Protein AF-A0A0F8RWT0-F1 (afdb_monomer_lite)

Organism: Methanosarcina mazei (NCBI:txid2209)

Sequence (182 aa):
FHDSLGKPLVKLNRNAEVIAKNKGIHSMHLSITHDKDKAAAIAIAEGSMLFQKLNEKPTHSYPKSTTIVEKEFVSEKIPKREKATHKGTYGRIGIIAGSQGMTGAAYLSSLACLRSGSGLVYSIVPSSISDILAIKLTEAIIIPIEDDGRGNFIKGCVEKLFNKLKTLDCIAIGPGIGLDNE

Structure (mmCIF, N/CA/C/O backbone):
data_AF-A0A0F8RWT0-F1
#
_entry.id   AF-A0A0F8RWT0-F1
#
loop_
_atom_site.group_PDB
_atom_site.id
_atom_site.type_symbol
_atom_site.label_atom_id
_atom_site.label_alt_id
_atom_site.label_comp_id
_atom_site.label_asym_id
_atom_site.label_entity_id
_atom_site.label_seq_id
_atom_site.pdbx_PDB_ins_code
_atom_site.Cartn_x
_atom_site.Cartn_y
_atom_site.Cartn_z
_atom_site.occupancy
_atom_site.B_iso_or_equiv
_atom_site.auth_seq_id
_atom_site.auth_comp_id
_atom_site.auth_asym_id
_atom_site.auth_atom_id
_atom_site.pdbx_PDB_model_num
ATOM 1 N N . PHE A 1 1 ? 2.650 32.074 -4.801 1.00 56.72 1 PHE A N 1
ATOM 2 C CA . PHE A 1 1 ? 1.591 32.422 -3.837 1.00 56.72 1 PHE A CA 1
ATOM 3 C C . PHE A 1 1 ? 1.649 31.408 -2.716 1.00 56.72 1 PHE A C 1
ATOM 5 O O . PHE A 1 1 ? 1.209 30.283 -2.909 1.00 56.72 1 PHE A O 1
ATOM 12 N N . HIS A 1 2 ? 2.283 31.775 -1.609 1.00 58.41 2 HIS A N 1
ATOM 13 C CA . HIS A 1 2 ? 2.367 30.942 -0.415 1.00 58.41 2 HIS A CA 1
ATOM 14 C C . HIS A 1 2 ? 1.566 31.630 0.692 1.00 58.41 2 HIS A C 1
ATOM 16 O O . HIS A 1 2 ? 1.436 32.856 0.664 1.00 58.41 2 HIS A O 1
ATOM 22 N N . ASP A 1 3 ? 0.979 30.865 1.605 1.00 63.66 3 ASP A N 1
ATOM 23 C CA . ASP A 1 3 ? 0.375 31.435 2.807 1.00 63.66 3 ASP A CA 1
ATOM 24 C C . ASP A 1 3 ? 1.450 31.999 3.757 1.00 63.66 3 ASP A C 1
ATOM 26 O O . ASP A 1 3 ? 2.653 31.944 3.486 1.00 63.66 3 ASP A O 1
ATOM 30 N N . SER A 1 4 ? 1.020 32.554 4.890 1.00 62.78 4 SER A N 1
ATOM 31 C CA . SER A 1 4 ? 1.913 33.102 5.919 1.00 62.78 4 SER A CA 1
ATOM 32 C C . SER A 1 4 ? 2.853 32.066 6.553 1.00 62.78 4 SER A C 1
ATOM 34 O O . SER A 1 4 ? 3.746 32.448 7.301 1.00 62.78 4 SER A O 1
ATOM 36 N N . LEU A 1 5 ? 2.653 30.772 6.280 1.00 61.78 5 LEU A N 1
ATOM 37 C CA . LEU A 1 5 ? 3.468 29.655 6.758 1.00 61.78 5 LEU A CA 1
ATOM 38 C C . LEU A 1 5 ? 4.349 29.062 5.643 1.00 61.78 5 LEU A C 1
ATOM 40 O O . LEU A 1 5 ? 5.023 28.059 5.861 1.00 61.78 5 LEU A O 1
ATOM 44 N N . GLY A 1 6 ? 4.358 29.665 4.449 1.00 60.75 6 GLY A N 1
ATOM 45 C CA . GLY A 1 6 ? 5.162 29.206 3.319 1.00 60.75 6 GLY A CA 1
ATOM 46 C C . GLY A 1 6 ? 4.550 28.041 2.532 1.00 60.75 6 GLY A C 1
ATOM 47 O O . GLY A 1 6 ? 5.229 27.489 1.669 1.00 60.75 6 GLY A O 1
ATOM 48 N N . LYS A 1 7 ? 3.283 27.664 2.767 1.00 58.94 7 LYS A N 1
ATOM 49 C CA . LYS A 1 7 ? 2.612 26.579 2.031 1.00 58.94 7 LYS A CA 1
ATOM 50 C C . LYS A 1 7 ? 2.017 27.095 0.714 1.00 58.94 7 LYS A C 1
ATOM 52 O O . LYS A 1 7 ? 1.378 28.149 0.713 1.00 58.94 7 LYS A O 1
ATOM 57 N N . PRO A 1 8 ? 2.195 26.394 -0.423 1.00 58.91 8 PRO A N 1
ATOM 58 C CA . PRO A 1 8 ? 1.694 26.865 -1.711 1.00 58.91 8 PRO A CA 1
ATOM 59 C C . PRO A 1 8 ? 0.162 26.861 -1.744 1.00 58.91 8 PRO A C 1
ATOM 61 O O . PRO A 1 8 ? -0.483 25.865 -1.420 1.00 58.91 8 PRO A O 1
ATOM 64 N N . LEU A 1 9 ? -0.425 27.984 -2.162 1.00 60.81 9 LEU A N 1
ATOM 65 C CA . LEU A 1 9 ? -1.864 28.126 -2.371 1.00 60.81 9 LEU A CA 1
ATOM 66 C C . LEU A 1 9 ? -2.226 27.768 -3.813 1.00 60.81 9 LEU A C 1
ATOM 68 O O . LEU A 1 9 ? -1.607 28.259 -4.761 1.00 60.81 9 LEU A O 1
ATOM 72 N N . VAL A 1 10 ? -3.286 26.975 -3.981 1.00 62.44 10 VAL A N 1
ATOM 73 C CA . VAL A 1 10 ? -3.868 26.689 -5.297 1.00 62.44 10 VAL A CA 1
ATOM 74 C C . VAL A 1 10 ? -5.019 27.637 -5.564 1.00 62.44 10 VAL A C 1
ATOM 76 O O . VAL A 1 10 ? -6.003 27.664 -4.831 1.00 62.44 10 VAL A O 1
ATOM 79 N N . LYS A 1 11 ? -4.917 28.385 -6.663 1.00 65.31 11 LYS A N 1
ATOM 80 C CA . LYS A 1 11 ? -6.024 29.166 -7.211 1.00 65.31 11 LYS A CA 1
ATOM 81 C C . LYS A 1 11 ? -6.414 28.582 -8.563 1.00 65.31 11 LYS A C 1
ATOM 83 O O . LYS A 1 11 ? -5.658 28.691 -9.527 1.00 65.31 11 LYS A O 1
ATOM 88 N N . LEU A 1 12 ? -7.586 27.956 -8.626 1.00 65.12 12 LEU A N 1
ATOM 89 C CA . LEU A 1 12 ? -8.168 27.513 -9.890 1.00 65.12 12 LEU A CA 1
ATOM 90 C C . LEU A 1 12 ? -8.610 28.747 -10.680 1.00 65.12 12 LEU A C 1
ATOM 92 O O . LEU A 1 12 ? -9.229 29.647 -10.122 1.00 65.12 12 LEU A O 1
ATOM 96 N N . ASN A 1 13 ? -8.280 28.801 -11.968 1.00 66.38 13 ASN A N 1
ATOM 97 C CA . ASN A 1 13 ? -8.656 29.912 -12.838 1.00 66.38 13 ASN A CA 1
ATOM 98 C C . ASN A 1 13 ? -9.421 29.396 -14.061 1.00 66.38 13 ASN A C 1
ATOM 100 O O . ASN A 1 13 ? -9.105 28.332 -14.603 1.00 66.38 13 ASN A O 1
ATOM 104 N N . ARG A 1 14 ? -10.377 30.201 -14.543 1.00 74.19 14 ARG A N 1
ATOM 105 C CA . ARG A 1 14 ? -11.110 29.976 -15.801 1.00 74.19 14 ARG A CA 1
ATOM 106 C C . ARG A 1 14 ? -11.766 28.584 -15.829 1.00 74.19 14 ARG A C 1
ATOM 108 O O . ARG A 1 14 ? -12.488 28.215 -14.907 1.00 74.19 14 ARG A O 1
ATOM 115 N N . ASN A 1 15 ? -11.488 27.793 -16.864 1.00 68.38 15 ASN A N 1
ATOM 116 C CA . ASN A 1 15 ? -12.093 26.482 -17.091 1.00 68.38 15 ASN A CA 1
ATOM 117 C C . ASN A 1 15 ? -11.844 25.491 -15.946 1.00 68.38 15 ASN A C 1
ATOM 119 O O . ASN A 1 15 ? -12.697 24.646 -15.699 1.00 68.38 15 ASN A O 1
ATOM 123 N N . ALA A 1 16 ? -10.730 25.604 -15.213 1.00 64.25 16 ALA A N 1
ATOM 124 C CA . ALA A 1 16 ? -10.451 24.716 -14.084 1.00 64.25 16 ALA A CA 1
ATOM 125 C C . ALA A 1 16 ? -11.461 24.901 -12.938 1.00 64.25 16 ALA A C 1
ATOM 127 O O . ALA A 1 16 ? -11.875 23.926 -12.317 1.00 64.25 16 ALA A O 1
ATOM 128 N N . GLU A 1 17 ? -11.909 26.136 -12.696 1.00 66.94 17 GLU A N 1
ATOM 129 C CA . GLU A 1 17 ? -12.930 26.432 -11.687 1.00 66.94 17 GLU A CA 1
ATOM 130 C C . GLU A 1 17 ? -14.308 25.903 -12.115 1.00 66.94 17 GLU A C 1
ATOM 132 O O . GLU A 1 17 ? -15.035 25.323 -11.309 1.00 66.94 17 GLU A O 1
ATOM 137 N N . VAL A 1 18 ? -14.647 26.040 -13.401 1.00 69.88 18 VAL A N 1
ATOM 138 C CA . VAL A 1 18 ? -15.902 25.521 -13.971 1.00 69.88 18 VAL A CA 1
ATOM 139 C C . VAL A 1 18 ? -15.943 23.992 -13.904 1.00 69.88 18 VAL A C 1
ATOM 141 O O . VAL A 1 18 ? -16.944 23.418 -13.483 1.00 69.88 18 VAL A O 1
ATOM 144 N N . ILE A 1 19 ? -14.843 23.322 -14.259 1.00 71.81 19 ILE A N 1
ATOM 145 C CA . ILE A 1 19 ? -14.726 21.860 -14.184 1.00 71.81 19 ILE A CA 1
ATOM 146 C C . ILE A 1 19 ? -14.8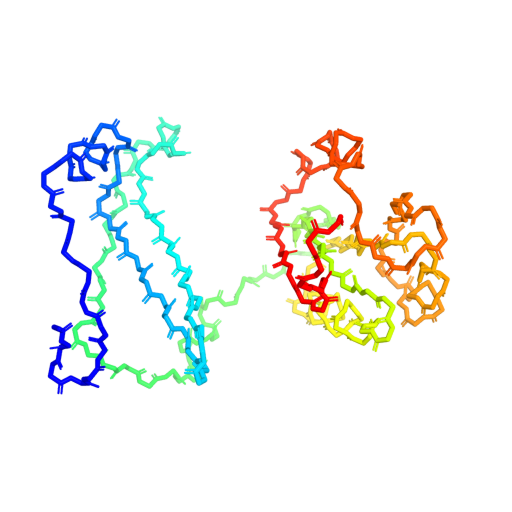29 21.381 -12.733 1.00 71.81 19 ILE A C 1
ATOM 148 O O . ILE A 1 19 ? -15.538 20.409 -12.473 1.00 71.81 19 ILE A O 1
ATOM 152 N N . ALA A 1 20 ? -14.168 22.063 -11.790 1.00 69.38 20 ALA A N 1
ATOM 153 C CA . ALA A 1 20 ? -14.262 21.736 -10.370 1.00 69.38 20 ALA A CA 1
ATOM 154 C C . ALA A 1 20 ? -15.709 21.847 -9.866 1.00 69.38 20 ALA A C 1
ATOM 156 O O . ALA A 1 20 ? -16.228 20.884 -9.303 1.00 69.38 20 ALA A O 1
ATOM 157 N N . LYS A 1 21 ? -16.406 22.951 -10.177 1.00 70.81 21 LYS A N 1
ATOM 158 C CA . LYS A 1 21 ? -17.827 23.138 -9.833 1.00 70.81 21 LYS A CA 1
ATOM 159 C C . LYS A 1 21 ? -18.722 22.059 -10.444 1.00 70.81 21 LYS A C 1
ATOM 161 O O . LYS A 1 21 ? -19.509 21.452 -9.724 1.00 70.81 21 LYS A O 1
ATOM 166 N N . ASN A 1 22 ? -18.563 21.760 -11.734 1.00 72.88 22 ASN A N 1
ATOM 167 C CA . ASN A 1 22 ? -19.363 20.740 -12.426 1.00 72.88 22 ASN A CA 1
ATOM 168 C C . ASN A 1 22 ? -19.135 19.326 -11.874 1.00 72.88 22 ASN A C 1
ATOM 170 O O . ASN A 1 22 ? -20.034 18.491 -11.915 1.00 72.88 22 ASN A O 1
ATOM 174 N N . LYS A 1 23 ? -17.939 19.052 -11.345 1.00 68.62 23 LYS A N 1
ATOM 175 C CA . LYS A 1 23 ? -17.605 17.786 -10.681 1.00 68.62 23 LYS A CA 1
ATOM 176 C C . LYS A 1 23 ? -17.934 17.782 -9.183 1.00 68.62 23 LYS A C 1
ATOM 178 O O . LYS A 1 23 ? -17.611 16.816 -8.498 1.00 68.62 23 LYS A O 1
ATOM 183 N N . GLY A 1 24 ? -18.557 18.845 -8.668 1.00 69.19 24 GLY A N 1
ATOM 184 C CA . GLY A 1 24 ? -18.897 18.983 -7.252 1.00 69.19 24 GLY A CA 1
ATOM 185 C C . GLY A 1 24 ? -17.679 19.093 -6.334 1.00 69.19 24 GLY A C 1
ATOM 186 O O . GLY A 1 24 ? -17.810 18.847 -5.138 1.00 69.19 24 GLY A O 1
ATOM 187 N N . ILE A 1 25 ? -16.506 19.423 -6.881 1.00 74.06 25 ILE A N 1
ATOM 188 C CA . ILE A 1 25 ? -15.253 19.594 -6.144 1.00 74.06 25 ILE A CA 1
ATOM 189 C C . ILE A 1 25 ? -15.288 20.956 -5.457 1.00 74.06 25 ILE A C 1
ATOM 191 O O . ILE A 1 25 ? -15.344 21.992 -6.121 1.00 74.06 25 ILE A O 1
ATOM 195 N N . HIS A 1 26 ? -15.252 20.952 -4.129 1.00 69.69 26 HIS A N 1
ATOM 196 C CA . HIS A 1 26 ? -15.302 22.163 -3.308 1.00 69.69 26 HIS A CA 1
ATOM 197 C C . HIS A 1 26 ? -13.970 22.468 -2.620 1.00 69.69 26 HIS A C 1
ATOM 199 O O . HIS A 1 26 ? -13.759 23.598 -2.183 1.00 69.69 26 HIS A O 1
ATOM 205 N N . SER A 1 27 ? -13.064 21.492 -2.520 1.00 66.81 27 SER A N 1
ATO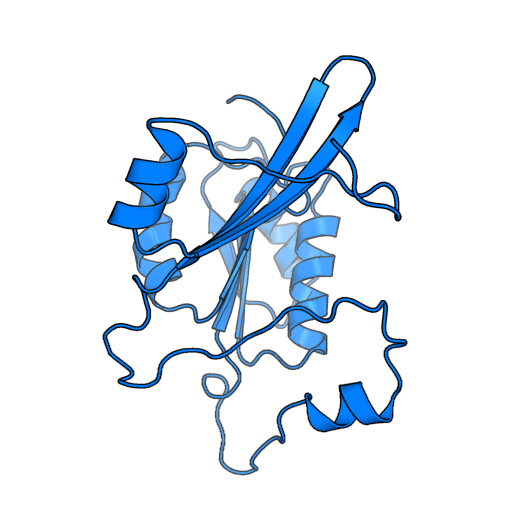M 206 C CA . SER A 1 27 ? -11.716 21.701 -1.992 1.00 66.81 27 SER A CA 1
ATOM 207 C C . SER A 1 27 ? -10.687 20.946 -2.835 1.00 66.81 27 SER A C 1
ATOM 209 O O . SER A 1 27 ? -10.989 19.932 -3.466 1.00 66.81 27 SER A O 1
ATOM 211 N N . MET A 1 28 ? -9.464 21.468 -2.894 1.00 68.31 28 MET A N 1
ATOM 212 C CA . MET A 1 28 ? -8.342 20.792 -3.532 1.00 68.31 28 MET A CA 1
ATOM 213 C C . MET A 1 28 ? -7.070 21.088 -2.744 1.00 68.31 28 MET A C 1
ATOM 215 O O . MET A 1 28 ? -6.694 22.247 -2.570 1.00 68.31 28 MET A O 1
ATOM 219 N N . HIS A 1 29 ? -6.409 20.036 -2.278 1.00 66.44 29 HIS A N 1
ATOM 220 C CA . HIS A 1 29 ? -5.114 20.091 -1.608 1.00 66.44 29 HIS A CA 1
ATOM 221 C C . HIS A 1 29 ? -4.035 19.756 -2.598 1.00 66.44 29 HIS A C 1
ATOM 223 O O . HIS A 1 29 ? -4.169 18.792 -3.340 1.00 66.44 29 HIS A O 1
ATOM 229 N N . LEU A 1 30 ? -2.951 20.512 -2.576 1.00 64.50 30 LEU A N 1
ATOM 230 C CA . LEU A 1 30 ? -1.814 20.266 -3.441 1.00 64.50 30 LEU A CA 1
ATOM 231 C C . LEU A 1 30 ? -0.567 20.115 -2.585 1.00 64.50 30 LEU A C 1
ATOM 233 O O . LEU A 1 30 ? -0.262 20.978 -1.763 1.00 64.50 30 LEU A O 1
ATOM 237 N N . SER A 1 31 ? 0.138 19.011 -2.787 1.00 70.75 31 SER A N 1
ATOM 238 C CA . SER A 1 31 ? 1.494 18.814 -2.296 1.00 70.75 31 SER A CA 1
ATOM 239 C C . SER A 1 31 ? 2.423 18.823 -3.496 1.00 70.75 31 SER A C 1
ATOM 241 O O . SER A 1 31 ? 2.214 18.060 -4.437 1.00 70.75 31 SER A O 1
ATOM 243 N N . ILE A 1 32 ? 3.411 19.711 -3.490 1.00 68.31 32 ILE A N 1
ATOM 244 C CA . ILE A 1 32 ? 4.389 19.843 -4.569 1.00 68.31 32 ILE A CA 1
ATOM 245 C C . ILE A 1 32 ? 5.748 19.460 -4.001 1.00 68.31 32 ILE A C 1
ATOM 247 O O . ILE A 1 32 ? 6.154 19.981 -2.965 1.00 68.31 32 ILE A O 1
ATOM 251 N N . THR A 1 33 ? 6.449 18.572 -4.692 1.00 66.44 33 THR A N 1
ATOM 252 C CA . THR A 1 33 ? 7.862 18.281 -4.461 1.00 66.44 33 THR A CA 1
ATOM 253 C C . THR A 1 33 ? 8.650 18.633 -5.717 1.00 66.44 33 THR A C 1
ATOM 255 O O . THR A 1 33 ? 8.135 18.513 -6.830 1.00 66.44 33 THR A O 1
ATOM 258 N N . HIS A 1 34 ? 9.882 19.098 -5.556 1.00 62.69 34 HIS A N 1
ATOM 259 C CA . HIS A 1 34 ? 10.764 19.452 -6.666 1.00 62.69 34 HIS A CA 1
ATOM 260 C C . HIS A 1 34 ? 12.177 18.903 -6.450 1.00 62.69 34 HIS A C 1
ATOM 262 O O . HIS A 1 34 ? 12.620 18.754 -5.310 1.00 62.69 34 HIS A O 1
ATOM 268 N N . ASP A 1 35 ? 12.872 18.660 -7.553 1.00 68.00 35 ASP A N 1
ATOM 269 C CA . ASP A 1 35 ? 14.324 18.500 -7.648 1.00 68.00 35 ASP A CA 1
ATOM 270 C C . ASP A 1 35 ? 14.845 19.430 -8.768 1.00 68.00 35 ASP A C 1
ATOM 272 O O . ASP A 1 35 ? 14.046 20.107 -9.420 1.00 68.00 35 ASP A O 1
ATOM 276 N N . LYS A 1 36 ? 16.165 19.483 -8.996 1.00 62.00 36 LYS A N 1
ATOM 277 C CA . LYS A 1 36 ? 16.862 20.433 -9.887 1.00 62.00 36 LYS A CA 1
ATOM 278 C C . LYS A 1 36 ? 16.175 20.671 -11.234 1.00 62.00 36 LYS A C 1
ATOM 280 O O . LYS A 1 36 ? 16.084 21.821 -11.652 1.00 62.00 36 LYS A O 1
ATOM 285 N N . ASP A 1 37 ? 15.653 19.615 -11.863 1.00 75.12 37 ASP A N 1
ATOM 286 C CA . ASP A 1 37 ? 15.119 19.689 -13.229 1.00 75.12 37 ASP A CA 1
ATOM 287 C C . ASP A 1 37 ? 13.611 19.403 -13.332 1.00 75.12 37 ASP A C 1
ATOM 289 O O . ASP A 1 37 ? 13.035 19.513 -14.417 1.00 75.12 37 ASP A O 1
ATOM 293 N N . LYS A 1 38 ? 12.947 18.982 -12.242 1.00 61.72 38 LYS A N 1
ATOM 294 C CA . LYS A 1 38 ? 11.552 18.501 -12.288 1.00 61.72 38 LYS A CA 1
ATOM 295 C C . LYS A 1 38 ? 10.777 18.826 -11.017 1.00 61.72 38 LYS A C 1
ATOM 297 O O . LYS A 1 38 ? 11.317 18.801 -9.918 1.00 61.72 38 LYS A O 1
ATOM 302 N N . ALA A 1 39 ? 9.471 19.029 -11.167 1.00 71.38 39 ALA A N 1
ATOM 303 C CA . ALA A 1 39 ? 8.530 19.097 -10.056 1.00 71.38 39 ALA A CA 1
ATOM 304 C C . ALA A 1 39 ? 7.404 18.076 -10.249 1.00 71.38 39 ALA A C 1
ATOM 306 O O . ALA A 1 39 ? 6.877 17.924 -11.351 1.00 71.38 39 ALA A O 1
ATOM 307 N N . ALA A 1 40 ? 7.032 17.395 -9.170 1.00 66.12 40 ALA A N 1
ATOM 308 C CA . ALA A 1 40 ? 5.866 16.530 -9.101 1.00 66.12 40 ALA A CA 1
ATOM 309 C C . ALA A 1 40 ? 4.843 17.155 -8.151 1.00 66.12 40 ALA A C 1
ATOM 311 O O . ALA A 1 40 ? 5.189 17.623 -7.066 1.00 66.12 40 ALA A O 1
ATOM 312 N N . ALA A 1 41 ? 3.576 17.165 -8.555 1.00 72.75 41 ALA A N 1
ATOM 313 C CA . ALA A 1 41 ? 2.494 17.697 -7.744 1.00 72.75 41 ALA A CA 1
ATOM 314 C C . ALA A 1 41 ? 1.393 16.647 -7.580 1.00 72.75 41 ALA A C 1
ATOM 316 O O . ALA A 1 41 ? 0.905 16.090 -8.561 1.00 72.75 41 ALA A O 1
ATOM 317 N N . ILE A 1 42 ? 0.997 16.393 -6.335 1.00 71.31 42 ILE A N 1
ATOM 318 C CA . ILE A 1 42 ? -0.135 15.539 -5.981 1.00 71.31 42 ILE A CA 1
ATOM 319 C C . ILE A 1 42 ? -1.282 16.449 -5.567 1.00 71.31 42 ILE A C 1
ATOM 321 O O . ILE A 1 42 ? -1.157 17.192 -4.593 1.00 71.31 42 ILE A O 1
ATOM 325 N N . ALA A 1 43 ? -2.392 16.379 -6.304 1.00 70.69 43 ALA A N 1
ATOM 326 C CA . ALA A 1 43 ? -3.619 17.098 -5.996 1.00 70.69 43 ALA A CA 1
ATOM 327 C C . ALA A 1 43 ? -4.682 16.133 -5.448 1.00 70.69 43 ALA A C 1
ATOM 329 O O . ALA A 1 43 ? -5.092 15.207 -6.146 1.00 70.69 43 ALA A O 1
ATOM 330 N N . ILE A 1 44 ? -5.151 16.359 -4.223 1.00 72.88 44 ILE A N 1
ATOM 331 C CA . ILE A 1 44 ? -6.292 15.656 -3.629 1.00 72.88 44 ILE A CA 1
ATOM 332 C C . ILE A 1 44 ? -7.490 16.593 -3.708 1.00 72.88 44 ILE A C 1
ATOM 334 O O . ILE A 1 44 ? -7.530 17.611 -3.024 1.00 72.88 44 ILE A O 1
ATOM 338 N N . ALA A 1 45 ? -8.448 16.266 -4.569 1.00 67.56 45 ALA A N 1
ATOM 339 C CA . ALA A 1 45 ? -9.686 17.015 -4.719 1.00 67.56 45 ALA A CA 1
ATOM 340 C C . ALA A 1 45 ? -10.797 16.368 -3.891 1.00 67.56 45 ALA A C 1
ATOM 342 O O . ALA A 1 45 ? -11.053 15.173 -4.033 1.00 67.56 45 ALA A O 1
ATOM 343 N N . GLU A 1 46 ? -11.482 17.156 -3.072 1.00 66.25 46 GLU A N 1
ATOM 344 C CA . GLU A 1 46 ? -12.672 16.708 -2.357 1.00 66.25 46 GLU A CA 1
ATOM 345 C C . GLU A 1 46 ? -13.912 17.269 -3.034 1.00 66.25 46 GLU A C 1
ATOM 347 O O . GLU A 1 46 ? -14.003 18.465 -3.337 1.00 66.25 46 GLU A O 1
ATOM 352 N N . GLY A 1 47 ? -14.880 16.392 -3.269 1.00 63.62 47 GLY A N 1
ATOM 353 C CA . GLY A 1 47 ? -16.137 16.767 -3.878 1.00 63.62 47 GLY A CA 1
ATOM 354 C C . GLY A 1 47 ? -17.268 15.817 -3.539 1.00 63.62 47 GLY A C 1
ATOM 355 O O . GLY A 1 47 ? -17.066 14.691 -3.088 1.00 63.62 47 GLY A O 1
ATOM 356 N N . SER A 1 48 ? -18.486 16.277 -3.788 1.00 59.56 48 SER A N 1
ATOM 357 C CA . SER A 1 48 ? -19.726 15.593 -3.411 1.00 59.56 48 SER A CA 1
ATOM 358 C C . SER A 1 48 ? -20.051 14.341 -4.240 1.00 59.56 48 SER A C 1
ATOM 360 O O . SER A 1 48 ? -21.004 13.628 -3.923 1.00 59.56 48 SER A O 1
ATOM 362 N N . MET A 1 49 ? -19.274 14.026 -5.283 1.00 47.00 49 MET A N 1
ATOM 363 C CA . MET A 1 49 ? -19.656 13.026 -6.291 1.00 47.00 49 MET A CA 1
ATOM 364 C C . MET A 1 49 ? -19.536 11.549 -5.873 1.00 47.00 49 MET A C 1
ATOM 366 O O . MET A 1 49 ? -19.916 10.687 -6.659 1.00 47.00 49 MET A O 1
ATOM 370 N N . LEU A 1 50 ? -19.099 11.231 -4.648 1.00 41.41 50 LEU A N 1
ATOM 371 C CA . LEU A 1 50 ? -19.206 9.865 -4.097 1.00 41.41 50 LEU A CA 1
ATOM 372 C C . LEU A 1 50 ? -20.186 9.722 -2.921 1.00 41.41 50 LEU A C 1
ATOM 374 O O . LEU A 1 50 ? -20.439 8.607 -2.475 1.00 41.41 50 LEU A O 1
ATOM 378 N N . PHE A 1 51 ? -20.788 10.820 -2.456 1.00 41.16 51 PHE A N 1
ATOM 379 C CA . PHE A 1 51 ? -21.620 10.825 -1.248 1.00 41.16 51 PHE A CA 1
ATOM 380 C C . PHE A 1 51 ? -23.102 11.106 -1.505 1.00 41.16 51 PHE A C 1
ATOM 382 O O . PHE A 1 51 ? -23.866 11.189 -0.554 1.00 41.16 51 PHE A O 1
ATOM 389 N N . GLN A 1 52 ? -23.563 11.145 -2.762 1.00 40.59 52 GLN A N 1
ATOM 390 C CA . GLN A 1 52 ? -24.996 11.307 -3.076 1.00 40.59 52 GLN A CA 1
ATOM 391 C C . GLN A 1 52 ? -25.912 10.220 -2.470 1.00 40.59 52 GLN A C 1
ATOM 393 O O . GLN A 1 52 ? -27.129 10.376 -2.488 1.00 40.59 52 GLN A O 1
ATOM 398 N N . LYS A 1 53 ? -25.354 9.136 -1.911 1.00 37.75 53 LYS A N 1
ATOM 399 C CA . LYS A 1 53 ? -26.102 8.120 -1.155 1.00 37.75 53 LYS A CA 1
ATOM 400 C C . LYS A 1 53 ? -26.269 8.419 0.342 1.00 37.75 53 LYS A C 1
ATOM 402 O O . LYS A 1 53 ? -26.986 7.684 1.011 1.00 37.75 53 LYS A O 1
ATOM 407 N N . LEU A 1 54 ? -25.640 9.467 0.867 1.00 40.88 54 LEU A N 1
ATOM 408 C CA . LEU A 1 54 ? -25.756 9.894 2.258 1.00 40.88 54 LEU A CA 1
ATOM 409 C C . LEU A 1 54 ? -26.247 11.346 2.252 1.00 40.88 54 LEU A C 1
ATOM 411 O O . LEU A 1 54 ? -25.525 12.252 1.853 1.00 40.88 54 LEU A O 1
ATOM 415 N N . ASN A 1 55 ? -27.499 11.565 2.657 1.00 34.78 55 ASN A N 1
ATOM 416 C CA . ASN A 1 55 ? -28.182 12.869 2.713 1.00 34.78 55 ASN A CA 1
ATOM 417 C C . ASN A 1 55 ? -27.596 13.845 3.760 1.00 34.78 55 ASN A C 1
ATOM 419 O O . ASN A 1 55 ? -28.291 14.727 4.258 1.00 34.78 55 ASN A O 1
ATOM 423 N N . GLU A 1 56 ? -26.315 13.724 4.089 1.00 39.59 56 GLU A N 1
ATOM 424 C CA . GLU A 1 56 ? -25.632 14.572 5.055 1.00 39.59 56 GLU A CA 1
ATOM 425 C C . GLU A 1 56 ? -24.544 15.374 4.342 1.00 39.59 56 GLU A C 1
ATOM 427 O O . GLU A 1 56 ? -23.613 14.830 3.748 1.00 39.59 56 GLU A O 1
ATOM 432 N N . LYS A 1 57 ? -24.680 16.704 4.373 1.00 35.72 57 LYS A N 1
ATOM 433 C CA . LYS A 1 57 ? -23.638 17.619 3.903 1.00 35.72 57 LYS A CA 1
ATOM 434 C C . LYS A 1 57 ? -22.403 17.427 4.792 1.00 35.72 57 LYS A C 1
ATOM 436 O O . LYS A 1 57 ? -22.519 17.664 5.994 1.00 35.72 57 LYS A O 1
ATOM 441 N N . PRO A 1 58 ? -21.225 17.078 4.250 1.00 39.62 58 PRO A N 1
ATOM 442 C CA . PRO A 1 58 ? -20.017 17.034 5.054 1.00 39.62 58 PRO A CA 1
ATOM 443 C C . PRO A 1 58 ? -19.623 18.468 5.424 1.00 39.62 58 PRO A C 1
ATOM 445 O O . PRO A 1 58 ? -19.113 19.234 4.609 1.00 39.62 58 PRO A O 1
ATOM 448 N N . THR A 1 59 ? -19.888 18.860 6.666 1.00 35.97 59 THR A N 1
ATOM 449 C CA . THR A 1 59 ? -19.321 20.066 7.268 1.00 35.97 59 THR A CA 1
ATOM 450 C C . THR A 1 59 ? -17.911 19.734 7.743 1.00 35.97 59 THR A C 1
ATOM 452 O O . THR A 1 59 ? -17.727 19.275 8.871 1.00 35.97 59 THR A O 1
ATOM 455 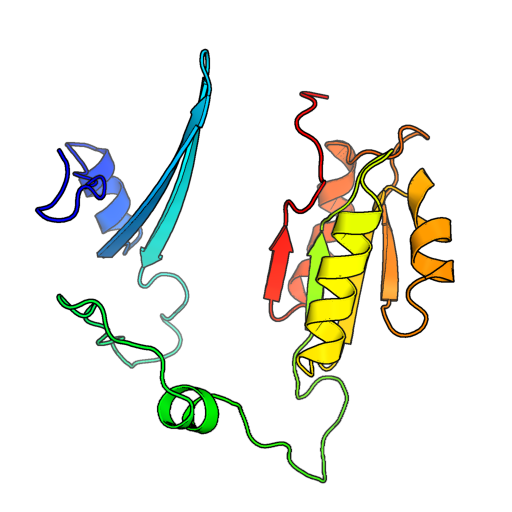N N . HIS A 1 60 ? -16.903 19.929 6.893 1.00 43.22 60 HIS A N 1
ATOM 456 C CA . HIS A 1 60 ? -15.511 19.891 7.340 1.00 43.22 60 HIS A CA 1
ATOM 457 C C . HIS A 1 60 ? -14.794 21.195 6.987 1.00 43.22 60 HIS A C 1
ATOM 459 O O . HIS A 1 60 ? -14.672 21.581 5.829 1.00 43.22 60 HIS A O 1
ATOM 465 N N . SER A 1 61 ? -14.370 21.896 8.038 1.00 35.69 61 SER A N 1
ATOM 466 C CA . SER A 1 61 ? -13.580 23.124 8.021 1.00 35.69 61 SER A CA 1
ATOM 467 C C . SER A 1 61 ? -12.149 22.748 8.390 1.00 35.69 61 SER A C 1
ATOM 469 O O . SER A 1 61 ? -11.941 22.191 9.466 1.00 35.69 61 SER A O 1
ATOM 471 N N . TYR A 1 62 ? -11.159 23.076 7.559 1.00 38.16 62 TYR A N 1
ATOM 472 C CA . TYR A 1 62 ? -9.759 22.906 7.960 1.00 38.16 62 TYR A CA 1
ATOM 473 C C . TYR A 1 62 ? -9.418 23.859 9.106 1.00 38.16 62 TYR A C 1
ATOM 475 O O . TYR A 1 62 ? -9.790 25.038 9.047 1.00 38.16 62 TYR A O 1
ATOM 483 N N . PRO A 1 63 ? -8.703 23.391 10.142 1.00 40.28 63 PRO A N 1
ATOM 484 C CA . PRO A 1 63 ? -8.255 24.273 11.200 1.00 40.28 63 PRO A CA 1
ATOM 485 C C . PRO A 1 63 ? -7.268 25.288 10.608 1.00 40.28 63 PRO A C 1
ATOM 487 O O . PRO A 1 63 ? -6.255 24.927 10.018 1.00 40.28 63 PRO A O 1
ATOM 490 N N . LYS A 1 64 ? -7.552 26.585 10.786 1.00 42.72 64 LYS A N 1
ATOM 491 C CA . LYS A 1 64 ? -6.632 27.703 10.479 1.00 42.72 64 LYS A CA 1
ATOM 492 C C . LYS A 1 64 ? -5.380 27.719 11.380 1.00 42.72 64 LYS A C 1
ATOM 494 O O . LYS A 1 64 ? -4.591 28.654 11.317 1.00 42.72 64 LYS A O 1
ATOM 499 N N . SER A 1 65 ? -5.223 26.719 12.243 1.00 45.72 65 SER A N 1
ATOM 500 C CA . SER A 1 65 ? -4.191 26.600 13.265 1.00 45.72 65 SER A CA 1
ATOM 501 C C . SER A 1 65 ? -3.545 25.223 13.147 1.00 45.72 65 SER A C 1
ATOM 503 O O . SER A 1 65 ? -4.229 24.210 13.011 1.00 45.72 65 SER A O 1
ATOM 505 N N . THR A 1 66 ? -2.217 25.194 13.210 1.00 47.47 66 THR A N 1
ATOM 506 C CA . THR A 1 66 ? -1.469 23.967 13.472 1.00 47.47 66 THR A CA 1
ATOM 507 C C . THR A 1 66 ? -1.823 23.509 14.883 1.00 47.47 66 THR A C 1
ATOM 509 O O . THR A 1 66 ? -1.585 24.240 15.843 1.00 47.47 66 THR A O 1
ATOM 512 N N . THR A 1 67 ? -2.423 22.329 15.010 1.00 55.97 67 THR A N 1
ATOM 513 C CA . THR A 1 67 ? -2.746 21.720 16.304 1.00 55.97 67 THR A CA 1
ATOM 514 C C . THR A 1 67 ? -1.746 20.607 16.589 1.00 55.97 67 THR A C 1
ATOM 516 O O . THR A 1 67 ? -1.417 19.823 15.697 1.00 55.97 67 THR A O 1
ATOM 519 N N . ILE A 1 68 ? -1.247 20.546 17.823 1.00 68.12 68 ILE A N 1
ATOM 520 C CA . ILE A 1 68 ? -0.409 19.437 18.279 1.00 68.12 68 ILE A CA 1
ATOM 521 C C . ILE A 1 68 ? -1.299 18.194 18.382 1.00 68.12 68 ILE A C 1
ATOM 523 O O . ILE A 1 68 ? -2.369 18.239 18.986 1.00 68.12 68 ILE A O 1
ATOM 527 N N . VAL A 1 69 ? -0.878 17.090 17.762 1.00 75.12 69 VAL A N 1
ATOM 528 C CA . VAL A 1 69 ? -1.579 15.807 17.883 1.00 75.12 69 VAL A CA 1
ATOM 529 C C . VAL A 1 69 ? -1.170 15.168 19.203 1.00 75.12 69 VAL A C 1
ATOM 531 O O . VAL A 1 69 ? -0.085 14.601 19.323 1.00 75.12 69 VAL A O 1
ATOM 534 N N . GLU A 1 70 ? -2.042 15.292 20.195 1.00 78.94 70 GLU A N 1
ATOM 535 C CA . GLU A 1 70 ? -1.870 14.683 21.511 1.00 78.94 70 GLU A CA 1
ATOM 536 C C . GLU A 1 70 ? -2.447 13.260 21.547 1.00 78.94 70 GLU A C 1
ATOM 538 O O . GLU A 1 70 ? -3.224 12.840 20.680 1.00 78.94 70 GLU A O 1
ATOM 543 N N . LYS A 1 71 ? -2.041 12.485 22.553 1.00 82.31 71 LYS A N 1
ATOM 544 C CA . LYS A 1 71 ? -2.412 11.071 22.696 1.00 82.31 71 LYS A CA 1
ATOM 545 C C . LYS A 1 71 ? -3.928 10.892 22.776 1.00 82.31 71 LYS A C 1
ATOM 547 O O . LYS A 1 71 ? -4.468 9.956 22.187 1.00 82.31 71 LYS A O 1
ATOM 552 N N . GLU A 1 72 ? -4.593 11.785 23.491 1.00 84.06 72 GLU A N 1
ATOM 553 C CA . GLU A 1 72 ? -6.026 11.790 23.757 1.00 84.06 72 GLU A CA 1
ATOM 554 C C . GLU A 1 72 ? -6.788 11.900 22.434 1.00 84.06 72 GLU A C 1
ATOM 556 O O . GLU A 1 72 ? -7.613 11.037 22.125 1.00 84.06 72 GLU A O 1
ATOM 561 N N . PHE A 1 73 ? -6.389 12.850 21.581 1.00 83.38 73 PHE A N 1
ATOM 562 C CA . PHE A 1 73 ? -6.951 13.022 20.243 1.00 83.38 73 PHE A CA 1
ATOM 563 C C . PHE A 1 73 ? -6.838 11.748 19.398 1.00 83.38 73 PHE A C 1
ATOM 565 O O . PHE A 1 73 ? -7.807 11.334 18.766 1.00 83.38 73 PHE A O 1
ATOM 572 N N . VAL A 1 74 ? -5.671 11.095 19.389 1.00 81.00 74 VAL A N 1
ATOM 573 C CA . VAL A 1 74 ? -5.480 9.849 18.625 1.00 81.00 74 VAL A CA 1
ATOM 574 C C . VAL A 1 74 ? -6.333 8.722 19.202 1.00 81.00 74 VAL A C 1
ATOM 576 O O . VAL A 1 74 ? -6.977 7.991 18.449 1.00 81.00 74 VAL A O 1
ATOM 579 N N . SER A 1 75 ? -6.369 8.590 20.529 1.00 83.81 75 SER A N 1
ATOM 580 C CA . SER A 1 75 ? -7.091 7.515 21.211 1.00 83.81 75 SER A CA 1
ATOM 581 C C . SER A 1 75 ? -8.596 7.537 20.931 1.00 83.81 75 SER A C 1
ATOM 583 O O . SER A 1 75 ? -9.195 6.479 20.757 1.00 83.81 75 SER A O 1
ATOM 585 N N . GLU A 1 76 ? -9.186 8.726 20.787 1.00 87.56 76 GLU A N 1
ATOM 586 C CA . GLU A 1 76 ? -10.600 8.902 20.441 1.00 87.56 76 GLU A CA 1
ATOM 587 C C . GLU A 1 76 ? -10.928 8.527 18.990 1.00 87.56 76 GLU A C 1
ATOM 589 O O . GLU A 1 76 ? -12.083 8.240 18.670 1.00 87.56 76 GLU A O 1
ATOM 594 N N . LYS A 1 77 ? -9.935 8.537 18.093 1.00 84.75 77 LYS A N 1
ATOM 595 C CA . LYS A 1 77 ? -10.121 8.238 16.663 1.00 84.75 77 LYS A CA 1
ATOM 596 C C . LYS A 1 77 ? -9.851 6.783 16.303 1.00 84.75 77 LYS A C 1
ATOM 598 O O . LYS A 1 77 ? -10.248 6.353 15.222 1.00 84.75 77 LYS A O 1
ATOM 603 N N . ILE A 1 78 ? -9.196 6.018 17.176 1.00 85.19 78 ILE A N 1
ATOM 604 C CA . ILE A 1 78 ? -8.959 4.592 16.943 1.00 85.19 78 ILE A CA 1
ATOM 605 C C . ILE A 1 78 ? -10.280 3.826 17.148 1.00 85.19 78 ILE A C 1
ATOM 607 O O . ILE A 1 78 ? -10.861 3.887 18.234 1.00 85.19 78 ILE A O 1
ATOM 611 N N . PRO A 1 79 ? -10.770 3.079 16.141 1.00 85.25 79 PRO A N 1
ATOM 612 C CA . PRO A 1 79 ? -12.018 2.335 16.264 1.00 85.25 79 PRO A CA 1
ATOM 613 C C . PRO A 1 79 ? -11.896 1.202 17.293 1.00 85.25 79 PRO A C 1
ATOM 615 O O . PRO A 1 79 ? -10.895 0.482 17.342 1.00 85.25 79 PRO A O 1
ATOM 618 N N . LYS A 1 80 ? -12.947 1.007 18.100 1.00 89.19 80 LYS A N 1
ATOM 619 C CA . LYS A 1 80 ? -13.041 -0.130 19.028 1.00 89.19 80 LYS A CA 1
ATOM 620 C C . LYS A 1 80 ? -13.262 -1.435 18.259 1.00 89.19 80 LYS A C 1
ATOM 622 O O . LYS A 1 80 ? -13.936 -1.459 17.232 1.00 89.19 80 LYS A O 1
ATOM 627 N N . ARG A 1 81 ? -12.701 -2.530 18.779 1.00 89.81 81 ARG A N 1
ATOM 628 C CA . ARG A 1 81 ? -12.868 -3.873 18.212 1.00 89.81 81 ARG A CA 1
ATOM 629 C C . ARG A 1 81 ? -13.962 -4.642 18.937 1.00 89.81 81 ARG A C 1
ATOM 631 O O . ARG A 1 81 ? -13.845 -4.914 20.130 1.00 89.81 81 ARG A O 1
ATOM 638 N N . GLU A 1 82 ? -14.986 -5.032 18.192 1.00 90.69 82 GLU A N 1
ATOM 639 C CA . GLU A 1 82 ? -16.086 -5.847 18.697 1.00 90.69 82 GLU A CA 1
ATOM 640 C C . GLU A 1 82 ? -15.702 -7.335 18.730 1.00 90.69 82 GLU A C 1
ATOM 642 O O . GLU A 1 82 ? -15.001 -7.843 17.847 1.00 90.69 82 GLU A O 1
ATOM 647 N N . LYS A 1 83 ? -16.181 -8.061 19.749 1.00 89.12 83 LYS A N 1
ATOM 648 C CA . LYS A 1 83 ? -15.831 -9.480 19.959 1.00 89.12 83 LYS A CA 1
ATOM 649 C C . LYS A 1 83 ? -16.372 -10.396 18.855 1.00 89.12 83 LYS A C 1
ATOM 651 O O . LYS A 1 83 ? -15.689 -11.328 18.447 1.00 89.12 83 LYS A O 1
ATOM 656 N N . ALA A 1 84 ? -17.584 -10.131 18.369 1.00 91.38 84 ALA A N 1
ATOM 657 C CA . ALA A 1 84 ? -18.256 -10.933 17.347 1.00 91.38 84 ALA A CA 1
ATOM 658 C C . ALA A 1 84 ? -18.020 -10.345 15.946 1.00 91.38 84 ALA A C 1
ATOM 660 O O . ALA A 1 84 ? -18.921 -9.781 15.329 1.00 91.38 84 ALA A O 1
ATOM 661 N N . THR A 1 85 ? -16.783 -10.430 15.458 1.00 92.81 85 THR A N 1
ATOM 662 C CA . THR A 1 85 ? -16.375 -9.848 14.169 1.00 92.81 85 THR A CA 1
ATOM 663 C C . THR A 1 85 ? -15.619 -10.845 13.305 1.00 92.81 85 THR A C 1
ATOM 665 O O . THR A 1 85 ? -15.211 -11.911 13.759 1.00 92.81 85 THR A O 1
ATOM 668 N N . HIS A 1 86 ? -15.449 -10.511 12.027 1.00 91.25 86 HIS A N 1
ATOM 669 C CA . HIS A 1 86 ? -14.673 -11.310 11.086 1.00 91.25 86 HIS A CA 1
ATOM 670 C C . HIS A 1 86 ? -13.656 -10.430 10.355 1.00 91.25 86 HIS A C 1
ATOM 672 O O . HIS A 1 86 ? -13.711 -9.205 10.401 1.00 91.25 86 HIS A O 1
ATOM 678 N N . LYS A 1 87 ? -12.730 -11.054 9.623 1.00 86.56 87 LYS A N 1
ATOM 679 C CA . LYS A 1 87 ? -11.660 -10.366 8.874 1.00 86.56 87 LYS A CA 1
ATOM 680 C C . LYS A 1 87 ? -12.139 -9.292 7.884 1.00 86.56 87 LYS A C 1
ATOM 682 O O . LYS A 1 87 ? -11.372 -8.416 7.525 1.00 86.56 87 LYS A O 1
ATOM 687 N N . GLY A 1 88 ? -13.396 -9.342 7.441 1.00 87.88 88 GLY A N 1
ATOM 688 C CA . GLY A 1 88 ? -13.992 -8.302 6.594 1.00 87.88 88 GLY A CA 1
ATOM 689 C C . GLY A 1 88 ? -14.441 -7.057 7.363 1.00 87.88 88 GLY A C 1
ATOM 690 O O . GLY A 1 88 ? -14.527 -5.990 6.773 1.00 87.88 88 GLY A O 1
ATOM 691 N N . THR A 1 89 ? -14.693 -7.171 8.671 1.00 90.81 89 THR A N 1
ATOM 692 C CA . THR A 1 89 ? -15.185 -6.067 9.508 1.00 90.81 89 THR A CA 1
ATOM 693 C C . THR A 1 89 ? -14.176 -4.923 9.617 1.00 90.81 89 THR A C 1
ATOM 695 O O . THR A 1 89 ? -14.572 -3.767 9.693 1.00 90.81 89 THR A O 1
ATOM 698 N N . TYR A 1 90 ? -12.877 -5.233 9.598 1.00 92.25 90 TYR A N 1
ATOM 699 C CA . TYR A 1 90 ? -11.796 -4.254 9.768 1.00 92.25 90 TYR A CA 1
ATOM 700 C C . TYR A 1 90 ? -11.144 -3.842 8.442 1.00 92.25 90 TYR A C 1
ATOM 702 O O . TYR A 1 90 ? -9.973 -3.467 8.406 1.00 92.25 90 TYR A O 1
ATOM 710 N N . GLY A 1 91 ? -11.903 -3.936 7.352 1.00 93.25 91 GLY A N 1
ATOM 711 C CA . GLY A 1 91 ? -11.502 -3.462 6.038 1.00 93.25 91 GLY A CA 1
ATOM 712 C C . GLY A 1 91 ? -10.577 -4.401 5.263 1.00 93.25 91 GLY A C 1
ATOM 713 O O . GLY A 1 91 ? -9.836 -5.224 5.812 1.00 93.25 91 GLY A O 1
ATOM 714 N N . ARG A 1 92 ? -10.640 -4.247 3.945 1.00 95.44 92 ARG A N 1
ATOM 715 C CA . ARG A 1 92 ? -9.849 -4.931 2.926 1.00 95.44 92 ARG A CA 1
ATOM 716 C C . ARG A 1 92 ? -8.980 -3.903 2.219 1.00 95.44 92 ARG A C 1
ATOM 718 O O . ARG A 1 92 ? -9.488 -3.076 1.466 1.00 95.44 92 ARG A O 1
ATOM 725 N N . ILE A 1 93 ? -7.678 -3.953 2.462 1.00 96.62 93 ILE A N 1
ATOM 726 C CA . ILE A 1 93 ? -6.732 -2.946 1.982 1.00 96.62 93 ILE A CA 1
ATOM 727 C C . ILE A 1 93 ? -5.895 -3.519 0.842 1.00 96.62 93 ILE A C 1
ATOM 729 O O . ILE A 1 93 ? -5.325 -4.598 0.985 1.00 96.62 93 ILE A O 1
ATOM 733 N N . GLY A 1 94 ? -5.803 -2.803 -0.276 1.00 96.06 94 GLY A N 1
ATOM 734 C CA . GLY A 1 94 ? -4.878 -3.112 -1.369 1.00 96.06 94 GLY A CA 1
ATOM 735 C C . GLY A 1 94 ? -3.655 -2.211 -1.341 1.00 96.06 94 GLY A C 1
ATOM 736 O O . GLY A 1 94 ? -3.787 -0.996 -1.250 1.00 96.06 94 GLY A O 1
ATOM 737 N N . ILE A 1 95 ? -2.472 -2.797 -1.465 1.00 97.06 95 ILE A N 1
ATOM 738 C CA . ILE A 1 95 ? -1.201 -2.083 -1.556 1.00 97.06 95 ILE A CA 1
ATOM 739 C C . ILE A 1 95 ? -0.598 -2.392 -2.923 1.00 97.06 95 ILE A C 1
ATOM 741 O O . ILE A 1 95 ? -0.124 -3.501 -3.137 1.00 97.06 95 ILE A O 1
ATOM 745 N N . ILE A 1 96 ? -0.644 -1.433 -3.848 1.00 95.44 96 ILE A N 1
ATOM 746 C CA . ILE A 1 96 ? -0.023 -1.529 -5.175 1.00 95.44 96 ILE A CA 1
ATOM 747 C C . ILE A 1 96 ? 1.346 -0.854 -5.088 1.00 95.44 96 ILE A C 1
ATOM 749 O O . ILE A 1 96 ? 1.452 0.377 -5.072 1.00 95.44 96 ILE A O 1
ATOM 753 N N . ALA A 1 97 ? 2.388 -1.662 -4.941 1.00 96.00 97 ALA A N 1
ATOM 754 C CA . ALA A 1 97 ? 3.702 -1.189 -4.531 1.00 96.00 97 ALA A CA 1
ATOM 755 C C . ALA A 1 97 ? 4.814 -2.129 -5.000 1.00 96.00 97 ALA A C 1
ATOM 757 O O . ALA A 1 97 ? 4.566 -3.274 -5.369 1.00 96.00 97 ALA A O 1
ATOM 758 N N . GLY A 1 98 ? 6.051 -1.660 -4.880 1.00 95.88 98 GLY A N 1
ATOM 759 C CA . GLY A 1 98 ? 7.245 -2.448 -5.142 1.00 95.88 98 GLY A CA 1
ATOM 760 C C . GLY A 1 98 ? 7.623 -2.519 -6.617 1.00 95.88 98 GLY A C 1
ATOM 761 O O . GLY A 1 98 ? 6.795 -2.415 -7.520 1.00 95.88 98 GLY A O 1
ATOM 762 N N . SER A 1 99 ? 8.920 -2.698 -6.814 1.00 95.50 99 SER A N 1
ATOM 763 C CA . SER A 1 99 ? 9.590 -2.827 -8.098 1.00 95.50 99 SER A CA 1
ATOM 764 C C . SER A 1 99 ? 10.897 -3.596 -7.875 1.00 95.50 99 SER A C 1
ATOM 766 O O . SER A 1 99 ? 11.284 -3.855 -6.721 1.00 95.50 99 SER A O 1
ATOM 768 N N . GLN A 1 100 ? 11.617 -3.929 -8.944 1.00 94.25 100 GLN A N 1
ATOM 769 C CA . GLN A 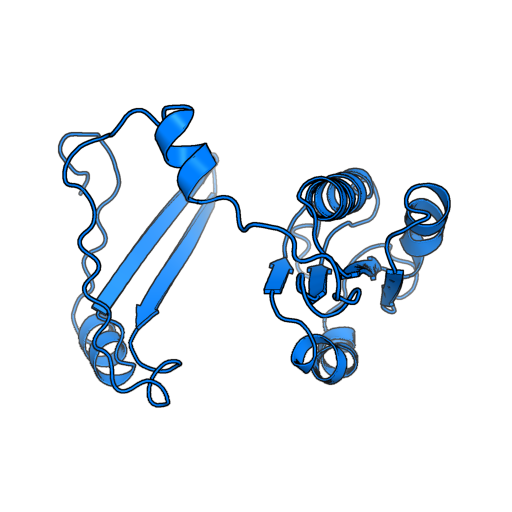1 100 ? 12.945 -4.523 -8.832 1.00 94.25 100 GLN A CA 1
ATOM 770 C C . GLN A 1 100 ? 13.847 -3.598 -7.998 1.00 94.25 100 GLN A C 1
ATOM 772 O O . GLN A 1 100 ? 13.914 -2.392 -8.226 1.00 94.25 100 GLN A O 1
ATOM 777 N N . GLY A 1 101 ? 14.493 -4.148 -6.966 1.00 94.00 101 GLY A N 1
ATOM 778 C CA . GLY A 1 101 ? 15.312 -3.378 -6.018 1.00 94.00 101 GLY A CA 1
ATOM 779 C C . GLY A 1 101 ? 14.541 -2.577 -4.953 1.00 94.00 101 GLY A C 1
ATOM 780 O O . GLY A 1 101 ? 15.151 -2.151 -3.977 1.00 94.00 101 GLY A O 1
ATOM 781 N N . MET A 1 102 ? 13.213 -2.433 -5.062 1.00 96.56 102 MET A N 1
ATOM 782 C CA . MET A 1 102 ? 12.371 -1.659 -4.128 1.00 96.56 102 MET A CA 1
ATOM 783 C C . MET A 1 102 ? 11.315 -2.509 -3.401 1.00 96.56 102 MET A C 1
ATOM 785 O O . MET A 1 102 ? 10.332 -1.991 -2.865 1.00 96.56 102 MET A O 1
ATOM 789 N N . THR A 1 103 ? 11.518 -3.825 -3.316 1.00 97.00 103 THR A N 1
ATOM 790 C CA . THR A 1 103 ? 10.602 -4.773 -2.645 1.00 97.00 103 THR A CA 1
ATOM 791 C C . THR A 1 103 ? 10.331 -4.421 -1.175 1.00 97.00 103 THR A C 1
ATOM 793 O O . THR A 1 103 ? 9.249 -4.686 -0.647 1.00 97.00 103 THR A O 1
ATOM 796 N N . GLY A 1 104 ? 11.284 -3.755 -0.512 1.00 97.50 104 GLY A N 1
ATOM 797 C CA . GLY A 1 104 ? 11.142 -3.257 0.856 1.00 97.50 104 GLY A CA 1
ATOM 798 C C . GLY A 1 104 ? 9.987 -2.268 1.036 1.00 97.50 104 GLY A C 1
ATOM 799 O O . GLY A 1 104 ? 9.349 -2.282 2.086 1.00 97.50 104 GLY A O 1
ATOM 800 N N . ALA A 1 105 ? 9.670 -1.462 0.018 1.00 97.31 105 ALA A N 1
ATOM 801 C CA . ALA A 1 105 ? 8.563 -0.511 0.085 1.00 97.31 105 ALA A CA 1
ATOM 802 C C . ALA A 1 105 ? 7.211 -1.236 0.182 1.00 97.31 105 ALA A C 1
ATOM 804 O O . ALA A 1 105 ? 6.439 -0.977 1.105 1.00 97.31 105 ALA A O 1
ATOM 805 N N . ALA A 1 106 ? 6.970 -2.215 -0.699 1.00 97.62 106 ALA A N 1
ATOM 806 C CA . ALA A 1 106 ? 5.774 -3.057 -0.650 1.00 97.62 106 ALA A CA 1
ATOM 807 C C . ALA A 1 106 ? 5.658 -3.810 0.683 1.00 97.62 106 ALA A C 1
ATOM 809 O O . ALA A 1 106 ? 4.580 -3.839 1.287 1.00 97.62 106 ALA A O 1
ATOM 810 N N . TYR A 1 107 ? 6.775 -4.356 1.176 1.00 98.31 107 TYR A N 1
ATOM 811 C CA . TYR A 1 107 ? 6.842 -5.037 2.469 1.00 98.31 107 TYR A CA 1
ATOM 812 C C . TYR A 1 107 ? 6.423 -4.124 3.628 1.00 98.31 107 TYR A C 1
ATOM 814 O O . TYR A 1 107 ? 5.500 -4.457 4.371 1.00 98.31 107 TYR A O 1
ATOM 822 N N . LEU A 1 108 ? 7.070 -2.964 3.774 1.00 98.31 108 LEU A N 1
ATOM 823 C CA . LEU A 1 108 ? 6.834 -2.054 4.896 1.00 98.31 108 LEU A CA 1
ATOM 824 C C . LEU A 1 108 ? 5.414 -1.488 4.883 1.00 98.31 108 LEU A C 1
ATOM 826 O O . LEU A 1 108 ? 4.778 -1.441 5.933 1.00 98.31 108 LEU A O 1
ATOM 830 N N . SER A 1 109 ? 4.893 -1.109 3.712 1.00 97.94 109 SER A N 1
ATOM 831 C CA . SER A 1 109 ? 3.517 -0.620 3.586 1.00 97.94 109 SER A CA 1
ATOM 832 C C . SER A 1 109 ? 2.492 -1.697 3.947 1.00 97.94 109 SER A C 1
ATOM 834 O O . SER A 1 109 ? 1.566 -1.432 4.714 1.00 97.94 109 SER A O 1
ATOM 836 N N . SER A 1 110 ? 2.681 -2.928 3.461 1.00 98.06 110 SER A N 1
ATOM 837 C CA . SER A 1 110 ? 1.772 -4.043 3.766 1.00 98.06 110 SER A CA 1
ATOM 838 C C . SER A 1 110 ? 1.812 -4.407 5.254 1.00 98.06 110 SER A C 1
ATOM 840 O O . SER A 1 110 ? 0.766 -4.558 5.889 1.00 98.06 110 SER A O 1
ATOM 842 N N . LEU A 1 111 ? 3.012 -4.481 5.839 1.00 98.00 111 LEU A N 1
ATOM 843 C CA . LEU A 1 111 ? 3.196 -4.763 7.260 1.00 98.00 111 LEU A CA 1
ATOM 844 C C . LEU A 1 111 ? 2.605 -3.659 8.144 1.00 98.00 111 LEU A C 1
ATOM 846 O O . LEU A 1 111 ? 1.982 -3.963 9.159 1.00 98.00 111 LEU A O 1
ATOM 850 N N . ALA A 1 112 ? 2.769 -2.388 7.768 1.00 97.38 112 ALA A N 1
ATOM 851 C CA . ALA A 1 112 ? 2.165 -1.274 8.488 1.00 97.38 112 ALA A CA 1
ATOM 852 C C . ALA A 1 112 ? 0.638 -1.418 8.537 1.00 97.38 112 ALA A C 1
ATOM 854 O O . ALA A 1 112 ? 0.067 -1.348 9.620 1.00 97.38 112 ALA A O 1
ATOM 855 N N . CYS A 1 113 ? -0.017 -1.734 7.413 1.00 95.88 113 CYS A N 1
ATOM 856 C CA . CYS A 1 113 ? -1.463 -1.970 7.388 1.00 95.88 113 CYS A CA 1
ATOM 857 C C . CYS A 1 113 ? -1.903 -3.125 8.296 1.00 95.88 113 CYS A C 1
ATOM 859 O O . CYS A 1 113 ? -2.896 -2.982 9.019 1.00 95.88 113 CYS A O 1
ATOM 861 N N . LEU A 1 114 ? -1.172 -4.246 8.291 1.00 95.81 114 LEU A N 1
ATOM 862 C CA . LEU A 1 114 ? -1.439 -5.371 9.194 1.00 95.81 114 LEU A CA 1
ATOM 863 C C . LEU A 1 114 ? -1.318 -4.937 10.661 1.00 95.81 114 LEU A C 1
ATOM 865 O O . LEU A 1 114 ? -2.231 -5.160 11.456 1.00 95.81 114 LEU A O 1
ATOM 869 N N . ARG A 1 115 ? -0.227 -4.245 11.012 1.00 96.00 115 ARG A N 1
ATOM 870 C CA . ARG A 1 115 ? 0.041 -3.768 12.379 1.00 96.00 115 ARG A CA 1
ATOM 871 C C . ARG A 1 115 ? -0.936 -2.692 12.849 1.00 96.00 115 ARG A C 1
ATOM 873 O O . ARG A 1 115 ? -1.223 -2.628 14.040 1.00 96.00 115 ARG A O 1
ATOM 880 N N . SER A 1 116 ? -1.477 -1.888 11.937 1.00 93.38 116 SER A N 1
ATOM 881 C CA . SER A 1 116 ? -2.547 -0.924 12.216 1.00 93.38 116 SER A CA 1
ATOM 882 C C . SER A 1 116 ? -3.908 -1.585 12.452 1.00 93.38 116 SER A C 1
ATOM 884 O O . SER A 1 116 ? -4.861 -0.906 12.825 1.00 93.38 116 SER A O 1
ATOM 886 N N . GLY A 1 117 ? -4.014 -2.903 12.263 1.00 93.19 117 GLY A N 1
ATOM 887 C CA . GLY A 1 117 ? -5.226 -3.656 12.542 1.00 93.19 117 GLY A CA 1
ATOM 888 C C . GLY A 1 117 ? -6.188 -3.746 11.361 1.00 93.19 117 GLY A C 1
ATOM 889 O O . GLY A 1 117 ? -7.391 -3.888 11.584 1.00 93.19 117 GLY A O 1
ATOM 890 N N . SER A 1 118 ? -5.686 -3.694 10.128 1.00 94.69 118 SER A N 1
ATOM 891 C CA . SER A 1 118 ? -6.499 -4.026 8.953 1.00 94.69 118 SER A CA 1
ATOM 892 C C . SER A 1 118 ? -6.942 -5.488 9.012 1.00 94.69 118 SER A C 1
ATOM 894 O O . SER A 1 118 ? -6.194 -6.354 9.466 1.00 94.69 118 SER A O 1
ATOM 896 N N . GLY A 1 119 ? -8.160 -5.772 8.561 1.00 95.06 119 GLY A N 1
ATOM 897 C CA . GLY A 1 119 ? -8.706 -7.126 8.590 1.00 95.06 119 GLY A CA 1
ATOM 898 C C . GLY A 1 119 ? -8.137 -8.033 7.495 1.00 95.06 119 GLY A C 1
ATOM 899 O O . GLY A 1 119 ? -7.813 -9.192 7.753 1.00 95.06 119 GLY A O 1
ATOM 900 N N . LEU A 1 120 ? -7.982 -7.496 6.284 1.00 96.94 120 LEU A N 1
ATOM 901 C CA . LEU A 1 120 ? -7.343 -8.154 5.146 1.00 96.94 120 LEU A CA 1
ATOM 902 C C . LEU A 1 120 ? -6.400 -7.179 4.443 1.00 96.94 120 LEU A C 1
ATOM 904 O O . LEU A 1 120 ? -6.781 -6.043 4.163 1.00 96.94 120 LEU A O 1
ATOM 908 N N . VAL A 1 121 ? -5.192 -7.639 4.118 1.00 98.06 121 VAL A N 1
ATOM 909 C CA . VAL A 1 121 ? -4.200 -6.862 3.366 1.00 98.06 121 VAL A CA 1
ATOM 910 C C . VAL A 1 121 ? -3.788 -7.647 2.131 1.00 98.06 121 VAL A C 1
ATOM 912 O O . VAL A 1 121 ? -3.364 -8.796 2.231 1.00 98.06 121 VAL A O 1
ATOM 915 N N . TYR A 1 122 ? -3.921 -7.013 0.972 1.00 97.38 122 TYR A N 1
ATOM 916 C CA . TYR A 1 122 ? -3.541 -7.543 -0.326 1.00 97.38 122 TYR A CA 1
ATOM 917 C C . TYR A 1 122 ? -2.325 -6.774 -0.839 1.00 97.38 122 TYR A C 1
ATOM 919 O O . TYR A 1 122 ? -2.437 -5.593 -1.164 1.00 97.38 122 TYR A O 1
ATOM 927 N N . SER A 1 123 ? -1.173 -7.435 -0.914 1.00 97.44 123 SER A N 1
ATOM 928 C CA . SER A 1 123 ? 0.039 -6.868 -1.505 1.00 97.44 123 SER A CA 1
ATOM 929 C C . SER A 1 123 ? 0.052 -7.198 -2.992 1.00 97.44 123 SER A C 1
ATOM 931 O O . SER A 1 123 ? 0.237 -8.350 -3.379 1.00 97.44 123 SER A O 1
ATOM 933 N N . ILE A 1 124 ? -0.239 -6.204 -3.821 1.00 96.00 124 ILE A N 1
ATOM 934 C CA . ILE A 1 124 ? -0.300 -6.316 -5.275 1.00 96.00 124 ILE A CA 1
ATOM 935 C C . ILE A 1 124 ? 1.057 -5.870 -5.806 1.00 96.00 124 ILE A C 1
ATOM 937 O O . ILE A 1 124 ? 1.420 -4.707 -5.634 1.00 96.00 124 ILE A O 1
ATOM 941 N N . VAL A 1 125 ? 1.800 -6.792 -6.416 1.00 96.00 125 VAL A N 1
ATOM 942 C CA . VAL A 1 125 ? 3.213 -6.605 -6.787 1.00 96.00 125 VAL A CA 1
ATOM 943 C C . VAL A 1 125 ? 3.521 -7.252 -8.146 1.00 96.00 125 VAL A C 1
ATOM 945 O O . VAL A 1 125 ? 2.815 -8.188 -8.529 1.00 96.00 125 VAL A O 1
ATOM 948 N N . PRO A 1 126 ? 4.569 -6.816 -8.870 1.00 95.12 126 PRO A N 1
ATOM 949 C CA . PRO A 1 126 ? 5.064 -7.510 -10.061 1.00 95.12 126 PRO A CA 1
ATOM 950 C C . PRO A 1 126 ? 5.410 -8.982 -9.770 1.00 95.12 126 PRO A C 1
ATOM 952 O O . PRO A 1 126 ? 5.951 -9.301 -8.705 1.00 95.12 126 PRO A O 1
ATOM 955 N N . SER A 1 127 ? 5.085 -9.896 -10.690 1.00 95.88 127 SER A N 1
ATOM 956 C CA . SER A 1 127 ? 5.260 -11.345 -10.514 1.00 95.88 127 SER A CA 1
ATOM 957 C C . SER A 1 127 ? 6.692 -11.726 -10.167 1.00 95.88 127 SER A C 1
ATOM 959 O O . SER A 1 127 ? 6.889 -12.544 -9.266 1.00 95.88 127 SER A O 1
ATOM 961 N N . SER A 1 128 ? 7.679 -11.077 -10.787 1.00 97.00 128 SER A N 1
ATOM 962 C CA . SER A 1 128 ? 9.098 -11.387 -10.588 1.00 97.00 128 SER A CA 1
ATOM 963 C C . SER A 1 128 ? 9.599 -11.074 -9.177 1.00 97.00 128 SER A C 1
ATOM 965 O O . SER A 1 128 ? 10.632 -11.596 -8.768 1.00 97.00 128 SER A O 1
ATOM 967 N N . ILE A 1 129 ? 8.878 -10.248 -8.407 1.00 97.19 129 ILE A N 1
ATOM 968 C CA . ILE A 1 129 ? 9.229 -9.948 -7.011 1.00 97.19 129 ILE A CA 1
ATOM 969 C C . ILE A 1 129 ? 8.317 -10.643 -5.993 1.00 97.19 129 ILE A C 1
ATOM 971 O O . ILE A 1 129 ? 8.554 -10.537 -4.790 1.00 97.19 129 ILE A O 1
ATOM 975 N N . SER A 1 130 ? 7.272 -11.341 -6.443 1.00 97.44 130 SER A N 1
ATOM 976 C CA . SER A 1 130 ? 6.207 -11.846 -5.568 1.00 97.44 130 SER A CA 1
ATOM 977 C C . SER A 1 130 ? 6.687 -12.863 -4.528 1.00 97.44 130 SER A C 1
ATOM 979 O O . SER A 1 130 ? 6.283 -12.763 -3.369 1.00 97.44 130 SER A O 1
ATOM 981 N N . ASP A 1 131 ? 7.618 -13.751 -4.882 1.00 97.81 131 ASP A N 1
ATOM 982 C CA . ASP A 1 131 ? 8.182 -14.749 -3.962 1.00 97.81 131 ASP A CA 1
ATOM 983 C C . ASP A 1 131 ? 8.915 -14.104 -2.781 1.00 97.81 131 ASP A C 1
ATOM 985 O O . ASP A 1 131 ? 8.779 -14.540 -1.638 1.00 97.81 131 ASP A O 1
ATOM 989 N N . ILE A 1 132 ? 9.633 -13.003 -3.026 1.00 97.81 132 ILE A N 1
ATOM 990 C CA . ILE A 1 132 ? 10.323 -12.249 -1.971 1.00 97.81 132 ILE A CA 1
ATOM 991 C C . ILE A 1 132 ? 9.304 -11.750 -0.942 1.00 97.81 132 ILE A C 1
ATOM 993 O O . ILE A 1 132 ? 9.551 -11.802 0.265 1.00 97.81 132 ILE A O 1
ATOM 997 N N . LEU A 1 133 ? 8.152 -11.265 -1.409 1.00 98.00 133 LEU A N 1
ATOM 998 C CA . LEU A 1 133 ? 7.095 -10.785 -0.528 1.00 98.00 133 LEU A CA 1
ATOM 999 C C . LEU A 1 133 ? 6.368 -11.942 0.154 1.00 98.00 133 LEU A C 1
ATOM 1001 O O . LEU A 1 133 ? 6.093 -11.825 1.343 1.00 98.00 133 LEU A O 1
ATOM 1005 N N . ALA A 1 134 ? 6.121 -13.056 -0.535 1.00 97.69 134 ALA A N 1
ATOM 1006 C CA . ALA A 1 134 ? 5.492 -14.239 0.052 1.00 97.69 134 ALA A CA 1
ATOM 1007 C C . ALA A 1 134 ? 6.335 -14.845 1.186 1.00 97.69 134 ALA A C 1
ATOM 1009 O O . ALA A 1 134 ? 5.787 -15.279 2.195 1.00 97.69 134 ALA A O 1
ATOM 1010 N N . ILE A 1 135 ? 7.667 -14.803 1.065 1.00 97.56 135 ILE A N 1
ATOM 1011 C CA . ILE A 1 135 ? 8.593 -15.227 2.126 1.00 97.56 135 ILE A CA 1
ATOM 1012 C C . ILE A 1 135 ? 8.533 -14.278 3.332 1.00 97.56 135 ILE A C 1
ATOM 1014 O O . ILE A 1 135 ? 8.615 -14.722 4.476 1.00 97.56 135 ILE A O 1
ATOM 1018 N N . LYS A 1 136 ? 8.422 -12.964 3.098 1.00 96.75 136 LYS A N 1
ATOM 1019 C CA . LYS A 1 136 ? 8.496 -11.951 4.165 1.00 96.75 136 LYS A CA 1
ATOM 1020 C C . LYS A 1 136 ? 7.153 -11.622 4.820 1.00 96.75 136 LYS A C 1
ATOM 1022 O O . LYS A 1 136 ? 7.150 -11.134 5.946 1.00 96.75 136 LYS A O 1
ATOM 1027 N N . LEU A 1 137 ? 6.039 -11.815 4.120 1.00 96.31 137 LEU A N 1
ATOM 1028 C CA . LEU A 1 137 ? 4.687 -11.464 4.557 1.00 96.31 137 LEU A CA 1
ATOM 1029 C C . LEU A 1 137 ? 3.809 -12.713 4.598 1.00 96.31 137 LEU A C 1
ATOM 1031 O O . LEU A 1 137 ? 3.037 -12.974 3.681 1.00 96.31 137 LEU A O 1
ATOM 1035 N N . THR A 1 138 ? 3.888 -13.455 5.693 1.00 94.06 138 THR A N 1
ATOM 1036 C CA . THR A 1 138 ? 3.082 -14.663 5.905 1.00 94.06 138 THR A CA 1
ATOM 1037 C C . THR A 1 138 ? 1.577 -14.390 5.975 1.00 94.06 138 THR A C 1
ATOM 1039 O O . THR A 1 138 ? 0.776 -15.215 5.545 1.00 94.06 138 THR A O 1
ATOM 1042 N N . GLU A 1 139 ? 1.174 -13.240 6.515 1.00 96.75 139 GLU A N 1
ATOM 1043 C CA . GLU A 1 139 ? -0.228 -12.900 6.767 1.00 96.75 139 GLU A CA 1
ATOM 1044 C C . GLU A 1 139 ? -0.878 -12.105 5.628 1.00 96.75 139 GLU A C 1
ATOM 1046 O O . GLU A 1 139 ? -2.102 -12.136 5.474 1.00 96.75 139 GLU A O 1
ATOM 1051 N N . ALA A 1 140 ? -0.087 -11.366 4.842 1.00 97.50 140 ALA A N 1
ATOM 1052 C CA . ALA A 1 140 ? -0.617 -10.601 3.718 1.00 97.50 140 ALA A CA 1
ATOM 1053 C C . ALA A 1 140 ? -0.887 -11.524 2.526 1.00 97.50 140 ALA A C 1
ATOM 1055 O O . ALA A 1 140 ? -0.130 -12.443 2.230 1.00 97.50 140 ALA A O 1
ATOM 1056 N N . ILE A 1 141 ? -1.950 -11.234 1.784 1.00 97.38 141 ILE A N 1
ATOM 1057 C CA . ILE A 1 141 ? -2.268 -11.964 0.562 1.00 97.38 141 ILE A CA 1
ATOM 1058 C C . ILE A 1 141 ? -1.450 -11.355 -0.571 1.00 97.38 141 ILE A C 1
ATOM 1060 O O . ILE A 1 141 ? -1.701 -10.217 -0.972 1.00 97.38 141 ILE A O 1
ATOM 1064 N N . ILE A 1 142 ? -0.499 -12.113 -1.107 1.00 97.56 142 ILE A N 1
ATOM 1065 C CA . ILE A 1 142 ? 0.291 -11.678 -2.258 1.00 97.56 142 ILE A CA 1
ATOM 1066 C C . ILE A 1 142 ? -0.519 -11.888 -3.536 1.00 97.56 142 ILE A C 1
ATOM 1068 O O . ILE A 1 142 ? -1.042 -12.972 -3.797 1.00 97.56 142 ILE A O 1
ATOM 1072 N N . ILE A 1 143 ? -0.657 -10.827 -4.324 1.00 95.19 143 ILE A N 1
ATOM 1073 C CA . ILE A 1 143 ? -1.286 -10.847 -5.641 1.00 95.19 143 ILE A CA 1
ATOM 1074 C C . ILE A 1 143 ? -0.196 -10.513 -6.661 1.00 95.19 143 ILE A C 1
ATOM 1076 O O . ILE A 1 143 ? 0.094 -9.330 -6.857 1.00 95.19 143 ILE A O 1
ATOM 1080 N N . PRO A 1 144 ? 0.404 -11.527 -7.306 1.00 94.56 144 PRO A N 1
ATOM 1081 C CA . PRO A 1 144 ? 1.334 -11.289 -8.394 1.00 94.56 144 PRO A CA 1
ATOM 1082 C C . PRO A 1 144 ? 0.589 -10.727 -9.606 1.00 94.56 144 PRO A C 1
ATOM 1084 O O . PRO A 1 144 ? -0.527 -11.149 -9.927 1.00 94.56 144 PRO A O 1
ATOM 1087 N N . ILE A 1 145 ? 1.227 -9.779 -10.277 1.00 92.62 145 ILE A N 1
ATOM 1088 C CA . ILE A 1 145 ? 0.772 -9.180 -11.524 1.00 92.62 145 ILE A CA 1
ATOM 1089 C C . ILE A 1 145 ? 1.853 -9.406 -12.571 1.00 92.62 145 ILE A C 1
ATOM 1091 O O . ILE A 1 145 ? 3.006 -9.091 -12.306 1.00 92.62 145 ILE A O 1
ATOM 1095 N N . GLU A 1 146 ? 1.464 -9.931 -13.734 1.00 91.62 146 GLU A N 1
ATOM 1096 C CA . GLU A 1 146 ? 2.372 -10.179 -14.861 1.00 91.62 146 GLU A CA 1
ATOM 1097 C C . GLU A 1 146 ? 3.268 -8.963 -15.134 1.00 91.62 146 GLU A C 1
ATOM 1099 O O . GLU A 1 146 ? 2.788 -7.825 -15.162 1.00 91.62 146 GLU A O 1
ATOM 1104 N N . ASP A 1 147 ? 4.562 -9.204 -15.312 1.00 92.00 147 ASP A N 1
ATOM 1105 C CA . ASP A 1 147 ? 5.574 -8.160 -15.474 1.00 92.00 147 ASP A CA 1
ATOM 1106 C C . ASP A 1 147 ? 6.619 -8.467 -16.552 1.00 92.00 147 ASP A C 1
ATOM 1108 O O . ASP A 1 147 ? 7.641 -7.784 -16.621 1.00 92.00 147 ASP A O 1
ATOM 1112 N N . ASP A 1 148 ? 6.391 -9.488 -17.385 1.00 91.31 148 ASP A N 1
ATOM 1113 C CA . ASP A 1 148 ? 7.323 -9.961 -18.418 1.00 91.31 148 ASP A CA 1
ATOM 1114 C C . ASP A 1 148 ? 8.754 -10.206 -17.888 1.00 91.31 148 ASP A C 1
ATOM 1116 O O . ASP A 1 148 ? 9.737 -9.992 -18.600 1.00 91.31 148 ASP A O 1
ATOM 1120 N N . GLY A 1 149 ? 8.909 -10.593 -16.617 1.00 91.69 149 GLY A N 1
ATOM 1121 C CA . GLY A 1 149 ? 10.230 -10.827 -16.023 1.00 91.69 149 GLY A CA 1
ATOM 1122 C C . GLY A 1 149 ? 10.987 -9.557 -15.608 1.00 91.69 149 GLY A C 1
ATOM 1123 O O . GLY A 1 149 ? 12.152 -9.642 -15.219 1.00 91.69 149 GLY A O 1
ATOM 1124 N N . ARG A 1 150 ? 10.372 -8.369 -15.705 1.00 90.31 150 ARG A N 1
ATOM 1125 C CA . ARG A 1 150 ? 11.049 -7.081 -15.455 1.00 90.31 150 ARG A CA 1
ATOM 1126 C C . ARG A 1 150 ? 11.144 -6.715 -13.975 1.00 90.31 150 ARG A C 1
ATOM 1128 O O . ARG A 1 150 ? 11.971 -5.885 -13.605 1.00 90.31 150 ARG A O 1
ATOM 1135 N N . GLY A 1 151 ? 10.276 -7.276 -13.133 1.00 93.69 151 GLY A N 1
ATOM 1136 C CA . GLY A 1 151 ? 10.139 -6.863 -11.736 1.00 93.69 151 GLY A CA 1
ATOM 1137 C C . GLY A 1 151 ? 9.452 -5.514 -11.544 1.00 93.69 151 GLY A C 1
ATOM 1138 O O . GLY A 1 151 ? 9.495 -4.987 -10.438 1.00 93.69 151 GLY A O 1
ATOM 1139 N N . ASN A 1 152 ? 8.803 -4.962 -12.574 1.00 92.62 152 ASN A N 1
ATOM 1140 C CA . ASN A 1 152 ? 8.140 -3.655 -12.556 1.00 92.62 152 ASN A CA 1
ATOM 1141 C C . ASN A 1 152 ? 6.702 -3.766 -13.083 1.00 92.62 152 ASN A C 1
ATOM 1143 O O . ASN A 1 152 ? 6.380 -4.670 -13.849 1.00 92.62 152 ASN A O 1
ATOM 1147 N N . PHE A 1 153 ? 5.820 -2.841 -12.702 1.00 90.19 153 PHE A N 1
ATOM 1148 C CA . PHE A 1 153 ? 4.463 -2.821 -13.254 1.00 90.19 153 PHE A CA 1
ATOM 1149 C C . PHE A 1 153 ? 4.469 -2.424 -14.730 1.00 90.19 153 PHE A C 1
ATOM 1151 O O . PHE A 1 153 ? 5.139 -1.469 -15.101 1.00 90.19 153 PHE A O 1
ATOM 1158 N N . ILE A 1 154 ? 3.649 -3.101 -15.538 1.00 87.50 154 ILE A N 1
ATOM 1159 C CA . ILE A 1 154 ? 3.467 -2.802 -16.963 1.00 87.50 154 ILE A CA 1
ATOM 1160 C C . ILE A 1 154 ? 2.016 -2.402 -17.265 1.00 87.50 154 ILE A C 1
ATOM 1162 O O . ILE A 1 154 ? 1.062 -2.876 -16.636 1.00 87.50 154 ILE A O 1
ATOM 1166 N N . LYS A 1 155 ? 1.825 -1.537 -18.268 1.00 79.88 155 LYS A N 1
ATOM 1167 C CA . LYS A 1 155 ? 0.523 -0.929 -18.611 1.00 79.88 155 LYS A CA 1
ATOM 1168 C C . LYS A 1 155 ? -0.595 -1.943 -18.901 1.00 79.88 155 LYS A C 1
ATOM 1170 O O . LYS A 1 155 ? -1.755 -1.685 -18.585 1.00 79.88 155 LYS A O 1
ATOM 1175 N N . GLY A 1 156 ? -0.257 -3.098 -19.479 1.00 73.12 156 GLY A N 1
ATOM 1176 C CA . GLY A 1 156 ? -1.220 -4.123 -19.903 1.00 73.12 156 GLY A CA 1
ATOM 1177 C C . GLY A 1 156 ? -1.944 -4.856 -18.766 1.00 73.12 156 GLY A C 1
ATOM 1178 O O . GLY A 1 156 ? -2.928 -5.551 -19.009 1.00 73.12 156 GLY A O 1
ATOM 1179 N N . CYS A 1 157 ? -1.500 -4.702 -17.518 1.00 68.25 157 CYS A N 1
ATOM 1180 C CA . CYS A 1 157 ? -1.973 -5.544 -16.419 1.00 68.25 157 CYS A CA 1
ATOM 1181 C C . CYS A 1 157 ? -3.082 -4.929 -15.559 1.00 68.25 157 CYS A C 1
ATOM 1183 O O . CYS A 1 157 ? -3.684 -5.613 -14.727 1.00 68.25 157 CYS A O 1
ATOM 1185 N N . VAL A 1 158 ? -3.395 -3.651 -15.779 1.00 66.56 158 VAL A N 1
ATOM 1186 C CA . VAL A 1 158 ? -4.364 -2.898 -14.968 1.00 66.56 158 VAL A CA 1
ATOM 1187 C C . VAL A 1 158 ? -5.786 -3.456 -15.123 1.00 66.56 158 VAL A C 1
ATOM 1189 O O . VAL A 1 158 ? -6.534 -3.528 -14.147 1.00 66.56 158 VAL A O 1
ATOM 1192 N N . GLU A 1 159 ? -6.154 -3.932 -16.318 1.00 70.75 159 GLU A N 1
ATOM 1193 C CA . GLU A 1 159 ? -7.500 -4.451 -16.612 1.00 70.75 159 GLU A CA 1
ATOM 1194 C C . GLU A 1 159 ? -7.881 -5.662 -15.758 1.00 70.75 159 GLU A C 1
ATOM 1196 O O . GLU A 1 159 ? -8.975 -5.715 -15.189 1.00 70.75 159 GLU A O 1
ATOM 1201 N N . LYS A 1 160 ? -6.947 -6.604 -15.585 1.00 67.88 160 LYS A N 1
ATOM 1202 C CA . LYS A 1 160 ? -7.155 -7.807 -14.766 1.00 67.88 160 LYS A CA 1
ATOM 1203 C C . LYS A 1 160 ? -7.324 -7.473 -13.281 1.00 67.88 160 LYS A C 1
ATOM 12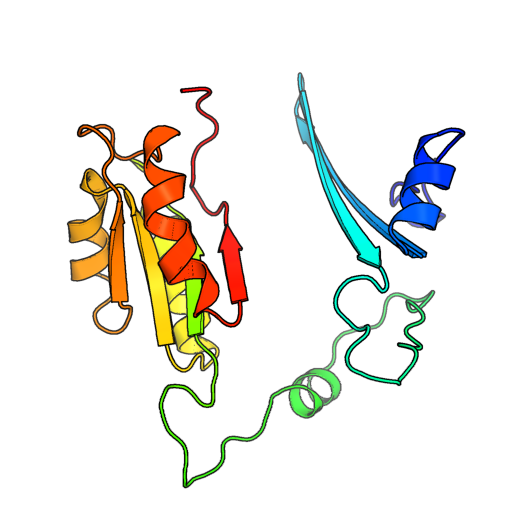05 O O . LYS A 1 160 ? -7.963 -8.228 -12.547 1.00 67.88 160 LYS A O 1
ATOM 1210 N N . LEU A 1 161 ? -6.790 -6.334 -12.839 1.00 77.69 161 LEU A N 1
ATOM 1211 C CA . LEU A 1 161 ? -6.819 -5.920 -11.443 1.00 77.69 161 LEU A CA 1
ATOM 1212 C C . LEU A 1 161 ? -8.141 -5.234 -11.059 1.00 77.69 161 LEU A C 1
ATOM 1214 O O . LEU A 1 161 ? -8.600 -5.401 -9.927 1.00 77.69 161 LEU A O 1
ATOM 1218 N N . PHE A 1 162 ? -8.812 -4.545 -11.992 1.00 80.00 162 PHE A N 1
ATOM 1219 C CA . PHE A 1 162 ? -10.019 -3.751 -11.713 1.00 80.00 162 PHE A CA 1
ATOM 1220 C C . PHE A 1 162 ? -11.115 -4.505 -10.956 1.00 80.00 162 PHE A C 1
ATOM 1222 O O . PHE A 1 162 ? -11.692 -3.967 -10.011 1.00 80.00 162 PHE A O 1
ATOM 1229 N N . ASN A 1 163 ? -11.411 -5.750 -11.338 1.00 77.88 163 ASN A N 1
ATOM 1230 C CA . ASN A 1 163 ? -12.462 -6.523 -10.671 1.00 77.88 163 ASN A CA 1
ATOM 1231 C C . ASN A 1 163 ? -12.119 -6.835 -9.213 1.00 77.88 163 ASN A C 1
ATOM 1233 O O . ASN A 1 163 ? -13.008 -6.857 -8.366 1.00 77.88 163 ASN A O 1
ATOM 1237 N N . LYS A 1 164 ? -10.833 -7.012 -8.903 1.00 77.12 164 LYS A N 1
ATOM 1238 C CA . LYS A 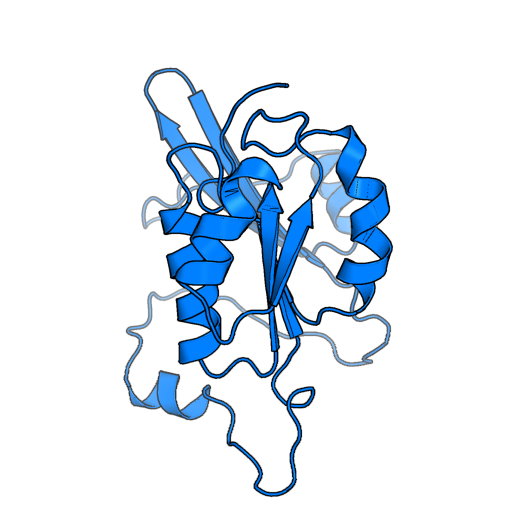1 164 ? -10.380 -7.254 -7.536 1.00 77.12 164 LYS A CA 1
ATOM 1239 C C . LYS A 1 164 ? -10.373 -5.965 -6.718 1.00 77.12 164 LYS A C 1
ATOM 1241 O O . LYS A 1 164 ? -10.837 -5.984 -5.580 1.00 77.12 164 LYS A O 1
ATOM 1246 N N . LEU A 1 165 ? -9.968 -4.840 -7.317 1.00 84.25 165 LEU A N 1
ATOM 1247 C CA . LEU A 1 165 ? -9.981 -3.522 -6.663 1.00 84.25 165 LEU A CA 1
ATOM 1248 C C . LEU A 1 165 ? -11.378 -3.105 -6.198 1.00 84.25 165 LEU A C 1
ATOM 1250 O O . LEU A 1 165 ? -11.505 -2.533 -5.124 1.00 84.25 165 LEU A O 1
ATOM 1254 N N . LYS A 1 166 ? -12.432 -3.456 -6.949 1.00 84.62 166 LYS A N 1
ATOM 1255 C CA . LYS A 1 166 ? -13.833 -3.171 -6.575 1.00 84.62 166 LYS A CA 1
ATOM 1256 C C . LYS A 1 166 ? -14.262 -3.781 -5.237 1.00 84.62 166 LYS A C 1
ATOM 1258 O O . LYS A 1 166 ? -15.264 -3.356 -4.677 1.00 84.62 166 LYS A O 1
ATOM 1263 N N . THR A 1 167 ? -13.557 -4.804 -4.760 1.00 85.31 167 THR A N 1
ATOM 1264 C CA . THR A 1 167 ? -13.890 -5.500 -3.508 1.00 85.31 167 THR A CA 1
ATOM 1265 C C . THR A 1 167 ? -13.169 -4.934 -2.286 1.00 85.31 167 THR A C 1
ATOM 1267 O O . THR A 1 167 ? -13.457 -5.367 -1.168 1.00 85.31 167 THR A O 1
ATOM 1270 N N . LEU A 1 168 ? -12.229 -4.009 -2.505 1.00 87.88 168 LEU A N 1
ATOM 1271 C CA . LEU A 1 168 ? -11.393 -3.399 -1.478 1.00 87.88 168 LEU A CA 1
ATOM 1272 C C . LEU A 1 168 ? -12.055 -2.143 -0.913 1.00 87.88 168 LEU A C 1
ATOM 1274 O O . LEU A 1 168 ? -12.717 -1.403 -1.636 1.00 87.88 168 LEU A O 1
ATOM 1278 N N . ASP A 1 169 ? -11.819 -1.886 0.369 1.00 88.62 169 ASP A N 1
ATOM 1279 C CA . ASP A 1 169 ? -12.329 -0.705 1.068 1.00 88.62 169 ASP A CA 1
ATOM 1280 C C . ASP A 1 169 ? -11.358 0.483 0.955 1.00 88.62 169 ASP A C 1
ATOM 1282 O O . ASP A 1 169 ? -11.766 1.639 1.035 1.00 88.62 169 ASP A O 1
ATOM 1286 N N . CYS A 1 170 ? -10.063 0.210 0.754 1.00 90.31 170 CYS A N 1
ATOM 1287 C CA . CYS A 1 170 ? -9.031 1.228 0.564 1.00 90.31 170 CYS A CA 1
ATOM 1288 C C . CYS A 1 170 ? -7.870 0.691 -0.283 1.00 90.31 170 CYS A C 1
ATOM 1290 O O . CYS A 1 170 ? -7.535 -0.496 -0.220 1.00 90.31 170 CYS A O 1
ATOM 1292 N N . ILE A 1 171 ? -7.244 1.572 -1.066 1.00 92.06 171 ILE A N 1
ATOM 1293 C CA . ILE A 1 171 ? -6.074 1.261 -1.889 1.00 92.06 171 ILE A CA 1
ATOM 1294 C C . ILE A 1 171 ? -4.994 2.312 -1.640 1.00 92.06 171 ILE A C 1
ATOM 1296 O O . ILE A 1 171 ? -5.252 3.508 -1.765 1.00 92.06 171 ILE A O 1
ATOM 1300 N N . ALA A 1 172 ? -3.777 1.860 -1.351 1.00 91.69 172 ALA A N 1
ATOM 1301 C CA . ALA A 1 172 ? -2.572 2.675 -1.429 1.00 91.69 172 ALA A CA 1
ATOM 1302 C C . ALA A 1 172 ? -1.777 2.276 -2.677 1.00 91.69 172 ALA A C 1
ATOM 1304 O O . ALA A 1 172 ? -1.587 1.089 -2.942 1.00 91.69 172 ALA A O 1
ATOM 1305 N N . ILE A 1 173 ? -1.307 3.263 -3.437 1.00 92.81 173 ILE A N 1
ATOM 1306 C CA . ILE A 1 173 ? -0.520 3.060 -4.656 1.00 92.81 173 ILE A CA 1
ATOM 1307 C C . ILE A 1 173 ? 0.725 3.940 -4.633 1.00 92.81 173 ILE A C 1
ATOM 1309 O O . ILE A 1 173 ? 0.671 5.080 -4.174 1.00 92.81 173 ILE A O 1
ATOM 1313 N N . GLY A 1 174 ? 1.839 3.409 -5.136 1.00 91.94 174 GLY A N 1
ATOM 1314 C CA . GLY A 1 174 ? 3.053 4.186 -5.381 1.00 91.94 174 GLY A CA 1
ATOM 1315 C C . GLY A 1 174 ? 4.305 3.810 -4.582 1.00 91.94 174 GLY A C 1
ATOM 1316 O O . GLY A 1 174 ? 5.386 4.006 -5.137 1.00 91.94 174 GLY A O 1
ATOM 1317 N N . PRO A 1 175 ? 4.250 3.268 -3.343 1.00 94.12 175 PRO A N 1
ATOM 1318 C CA . PRO A 1 175 ? 5.464 2.961 -2.586 1.00 94.12 175 PRO A CA 1
ATOM 1319 C C . PRO A 1 175 ? 6.422 2.059 -3.371 1.00 94.12 175 PRO A C 1
ATOM 1321 O O . PRO A 1 175 ? 6.142 0.887 -3.598 1.00 94.12 175 PRO A O 1
ATOM 1324 N N . GLY A 1 176 ? 7.556 2.613 -3.804 1.00 94.00 176 GLY A N 1
ATOM 1325 C CA . GLY A 1 176 ? 8.553 1.882 -4.584 1.00 94.00 176 GLY A CA 1
ATOM 1326 C C . GLY A 1 176 ? 8.038 1.314 -5.908 1.00 94.00 176 GLY A C 1
ATOM 1327 O O . GLY A 1 176 ? 8.530 0.273 -6.304 1.00 94.00 176 GLY A O 1
ATOM 1328 N N . ILE A 1 177 ? 7.050 1.939 -6.561 1.00 90.56 177 ILE A N 1
ATOM 1329 C CA . ILE A 1 177 ? 6.491 1.453 -7.840 1.00 90.56 177 ILE A CA 1
ATOM 1330 C C . ILE A 1 177 ? 7.411 1.713 -9.051 1.00 90.56 177 ILE A C 1
ATOM 1332 O O . ILE A 1 177 ? 7.217 1.122 -10.108 1.00 90.56 177 ILE A O 1
ATOM 1336 N N . GLY A 1 178 ? 8.412 2.586 -8.893 1.00 84.94 178 GLY A N 1
ATOM 1337 C CA . GLY A 1 178 ? 9.283 3.053 -9.975 1.00 84.94 178 GLY A CA 1
ATOM 1338 C C . GLY A 1 178 ? 8.771 4.328 -10.656 1.00 84.94 178 GLY A C 1
ATOM 1339 O O . GLY A 1 178 ? 7.681 4.818 -10.363 1.00 84.94 178 GLY A O 1
ATOM 1340 N N . LEU A 1 179 ? 9.602 4.897 -11.531 1.00 75.56 179 LEU A N 1
ATOM 1341 C CA . LEU A 1 179 ? 9.297 6.090 -12.339 1.00 75.56 179 LEU A CA 1
ATOM 1342 C C . LEU A 1 179 ? 9.559 5.848 -13.834 1.00 75.56 179 LEU A C 1
ATOM 1344 O O . LEU A 1 179 ? 9.614 6.803 -14.610 1.00 75.56 179 LEU A O 1
ATOM 1348 N N . ASP A 1 180 ? 9.769 4.591 -14.222 1.00 68.31 180 ASP A N 1
ATOM 1349 C CA . ASP A 1 180 ? 10.089 4.238 -15.597 1.00 68.31 180 ASP A CA 1
ATOM 1350 C C . ASP A 1 180 ? 8.871 4.494 -16.493 1.00 68.31 180 ASP A C 1
ATOM 1352 O O . ASP A 1 180 ? 7.723 4.291 -16.097 1.00 68.31 180 ASP A O 1
ATOM 1356 N N . ASN A 1 181 ? 9.124 5.002 -17.698 1.00 59.00 181 ASN A N 1
ATOM 1357 C CA . ASN A 1 181 ? 8.077 5.437 -18.627 1.00 59.00 181 ASN A CA 1
ATOM 1358 C C . ASN A 1 181 ? 7.483 4.286 -19.468 1.00 59.00 181 ASN A C 1
ATOM 1360 O O . ASN A 1 181 ? 6.746 4.568 -20.416 1.00 59.00 181 ASN A O 1
ATOM 1364 N N . GLU A 1 182 ? 7.826 3.028 -19.171 1.00 45.91 182 GLU A N 1
ATOM 1365 C CA . GLU A 1 182 ? 7.476 1.842 -19.975 1.00 45.91 182 GLU A CA 1
ATOM 1366 C C . GLU A 1 182 ? 6.344 1.000 -19.374 1.00 45.91 182 GLU A C 1
ATOM 1368 O O . GLU A 1 182 ? 6.436 0.622 -18.188 1.00 45.91 182 GLU A O 1
#

InterPro domains:
  IPR000631 ATP/ADP-dependent (S)-NAD(P)H-hydrate dehydratase [PF01256] (94-181)
  IPR000631 ATP/ADP-dependent (S)-NAD(P)H-hydrate dehydratase [PS51383] (70-182)
  IPR000631 ATP/ADP-dependent (S)-NAD(P)H-hydrate dehydratase [cd01171] (83-182)
  IPR029056 Ribokinase-like [G3DSA:3.40.1190.20] (67-182)
  IPR029056 Ribokinase-like [SSF53613] (68-181)
  IPR037143 4'-phosphopantetheinyl transferase domain superfamily [G3DSA:3.90.470.20] (1-55)

Foldseek 3Di:
DAPPVRHDDDDQDDVRVVVCVVQQFPDKDWDWDDDPPDIDIDIDTDGCNVPPVPPDDPPDDDPPDDDDDDPVNVVVVQDDDDPPDALPVQWAEEEAEFFVVQVVQLQVVQVVCVVSPRSAYEREFAQLCQVVNVVRPVRHHYHHFHDVNRRADDPVGVVVCVVVVVSGPYYDHDRHRDDDPD

Radius of gyration: 19.74 Å; chains: 1; bounding box: 45×48×44 Å

pLDDT: mean 78.64, std 18.11, range [34.78, 98.31]

Secondary structure (DSSP, 8-state):
-B-TTSPBPP---THHHHHHHHTTEEEEEEEEEEETTEEEEEEEEEEGGGTTTS------PPPSS-----HHHHHHHSPPPPSS--TTTT-EEEEE---TT-HHHHHHHHHHHHHTT-SEEEEEEEHHHHHHHHHH-SSSEEEEE--TTSSS--GGGHHHHHHHHTT-SEEEE-TT------